Protein AF-T1C234-F1 (afdb_monomer_lite)

Secondary structure (DSSP, 8-state):
------TTHHHHHHHTTTSPP-PPPP-GGGSPBPTTS-TBTSS---TT-----S-HHHHHT-

Structure (mmCIF, N/CA/C/O backbone):
data_AF-T1C234-F1
#
_entry.id   AF-T1C234-F1
#
loop_
_atom_site.group_PDB
_atom_site.id
_atom_site.type_symbol
_atom_site.label_atom_id
_atom_site.label_alt_id
_atom_site.label_comp_id
_atom_site.label_asym_id
_atom_site.label_entity_id
_atom_site.label_seq_id
_atom_site.pdbx_PDB_ins_code
_atom_site.Cartn_x
_atom_site.Cartn_y
_atom_site.Cartn_z
_atom_site.occupancy
_atom_site.B_iso_or_equiv
_atom_site.auth_seq_id
_atom_site.auth_comp_id
_atom_site.auth_asym_id
_atom_site.auth_atom_id
_atom_site.pdbx_PDB_model_num
ATOM 1 N N . MET A 1 1 ? -15.343 -4.208 26.514 1.00 83.56 1 MET A N 1
ATOM 2 C CA . MET A 1 1 ? -13.918 -4.272 26.119 1.00 83.56 1 MET A CA 1
ATOM 3 C C . MET A 1 1 ? -13.365 -2.857 26.075 1.00 83.56 1 MET A C 1
ATOM 5 O O . MET A 1 1 ? -14.056 -2.009 25.519 1.00 83.56 1 MET A O 1
ATOM 9 N N . PRO A 1 2 ? -12.199 -2.569 26.674 1.00 92.00 2 PRO A N 1
ATOM 10 C CA . PRO A 1 2 ? -11.584 -1.247 26.576 1.00 92.00 2 PRO A CA 1
ATOM 11 C C . PRO A 1 2 ? -11.137 -0.960 25.135 1.00 92.00 2 PRO A C 1
ATOM 13 O O . PRO A 1 2 ? -10.705 -1.862 24.420 1.00 92.00 2 PRO A O 1
ATOM 16 N N . THR A 1 3 ? -11.243 0.300 24.708 1.00 93.75 3 THR A N 1
ATOM 17 C CA . THR A 1 3 ? -10.848 0.745 23.362 1.00 93.75 3 THR A CA 1
ATOM 18 C C . THR A 1 3 ? -10.021 2.021 23.440 1.00 93.75 3 THR A C 1
ATOM 20 O O . THR A 1 3 ? -10.411 2.951 24.144 1.00 93.75 3 THR A O 1
ATOM 23 N N . LEU A 1 4 ? -8.937 2.106 22.665 1.00 94.56 4 LEU A N 1
ATOM 24 C CA . LEU A 1 4 ? -8.155 3.336 22.524 1.00 94.56 4 LEU A CA 1
ATOM 25 C C . LEU A 1 4 ? -8.910 4.331 21.634 1.00 94.56 4 LEU A C 1
ATOM 27 O O . LEU A 1 4 ? -9.185 4.018 20.476 1.00 94.56 4 LEU A O 1
ATOM 31 N N . ASN A 1 5 ? -9.246 5.511 22.152 1.00 96.06 5 ASN A N 1
ATOM 32 C CA . ASN A 1 5 ? -9.911 6.578 21.400 1.00 96.06 5 ASN A CA 1
ATOM 33 C C . ASN A 1 5 ? -9.029 7.828 21.359 1.00 96.06 5 ASN A C 1
ATOM 35 O O . ASN A 1 5 ? -8.370 8.154 22.341 1.00 96.06 5 ASN A O 1
ATOM 39 N N . TRP A 1 6 ? -9.021 8.508 20.214 1.00 96.81 6 TRP A N 1
ATOM 40 C CA . TRP A 1 6 ? -8.259 9.734 19.982 1.00 96.81 6 TRP A CA 1
ATOM 41 C C . TRP A 1 6 ? -8.953 10.600 18.924 1.00 96.81 6 TRP A C 1
ATOM 43 O O . TRP A 1 6 ? -9.797 10.121 18.157 1.00 96.81 6 TRP A O 1
ATOM 53 N N . ILE A 1 7 ? -8.598 11.884 18.887 1.00 97.25 7 ILE A N 1
ATOM 54 C CA . ILE A 1 7 ? -9.120 12.848 17.912 1.00 97.25 7 ILE A CA 1
ATOM 55 C C . ILE A 1 7 ? -8.710 12.407 16.497 1.00 97.25 7 ILE A C 1
ATOM 57 O O . ILE A 1 7 ? -7.556 12.071 16.259 1.00 97.25 7 ILE A O 1
ATOM 61 N N . GLY A 1 8 ? -9.657 12.381 15.556 1.00 95.69 8 GLY A N 1
ATOM 62 C CA . GLY A 1 8 ? -9.401 11.997 14.159 1.00 95.69 8 GLY A CA 1
ATOM 63 C C . GLY A 1 8 ? -9.454 10.491 13.864 1.00 95.69 8 GLY A C 1
ATOM 64 O O . GLY A 1 8 ? -9.440 10.107 12.695 1.00 95.69 8 GLY A O 1
ATOM 65 N N . LYS A 1 9 ? -9.611 9.622 14.876 1.00 96.19 9 LYS A N 1
ATOM 66 C CA . LYS A 1 9 ? -9.723 8.160 14.693 1.00 96.19 9 LYS A CA 1
ATOM 67 C C . LYS A 1 9 ? -10.760 7.763 13.636 1.00 96.19 9 LYS A C 1
ATOM 69 O O . LYS A 1 9 ? -10.490 6.909 12.797 1.00 96.19 9 LYS A O 1
ATOM 74 N N . ALA A 1 10 ? -11.941 8.382 13.670 1.00 93.81 10 ALA A N 1
ATOM 75 C CA . ALA A 1 10 ? -13.039 8.044 12.765 1.00 93.81 10 ALA A CA 1
ATOM 76 C C . ALA A 1 10 ? -12.709 8.309 11.285 1.00 93.81 10 ALA A C 1
ATOM 78 O O . ALA A 1 10 ? -13.169 7.556 10.430 1.00 93.81 10 ALA A O 1
ATOM 79 N N . ALA A 1 11 ? -11.888 9.326 10.998 1.00 92.38 11 ALA A N 1
ATOM 80 C CA . ALA A 1 11 ? -11.441 9.638 9.643 1.00 92.38 11 ALA A CA 1
ATOM 81 C C . ALA A 1 11 ? -10.392 8.625 9.153 1.00 92.38 11 ALA A C 1
ATOM 83 O O . ALA A 1 11 ? -10.501 8.102 8.050 1.00 92.38 11 ALA A O 1
ATOM 84 N N . VAL A 1 12 ? -9.415 8.272 9.996 1.00 94.62 12 VAL A N 1
ATOM 85 C CA . VAL A 1 12 ? -8.302 7.390 9.597 1.00 94.62 12 VAL A CA 1
ATOM 86 C C . VAL A 1 12 ? -8.745 5.937 9.407 1.00 94.62 12 VAL A C 1
ATOM 88 O O . VAL A 1 12 ? -8.331 5.287 8.451 1.00 94.62 12 VAL A O 1
ATOM 91 N N . VAL A 1 13 ? -9.619 5.418 10.280 1.00 95.56 13 VAL A N 1
ATOM 92 C CA . VAL A 1 13 ? -9.994 3.987 10.293 1.00 95.56 13 VAL A CA 1
ATOM 93 C C . VAL A 1 13 ? -10.587 3.509 8.962 1.00 95.56 13 VAL A C 1
ATOM 95 O O . VAL A 1 13 ? -10.419 2.343 8.613 1.00 95.56 13 VAL A O 1
ATOM 98 N N . LYS A 1 14 ? -11.273 4.378 8.209 1.00 94.81 14 LYS A N 1
ATOM 99 C CA . LYS A 1 14 ? -11.870 4.026 6.909 1.00 94.81 14 LYS A CA 1
ATOM 100 C C . LYS A 1 14 ? -11.147 4.622 5.706 1.00 94.81 14 LYS A C 1
ATOM 102 O O . LYS A 1 14 ? -11.479 4.231 4.591 1.00 94.81 14 LYS A O 1
ATOM 107 N N . HIS A 1 15 ? -10.149 5.478 5.912 1.00 94.31 15 HIS A N 1
ATOM 108 C CA . HIS A 1 15 ? -9.466 6.179 4.826 1.00 94.31 15 HIS A CA 1
ATOM 109 C C . HIS A 1 15 ? -8.898 5.223 3.760 1.00 94.31 15 HIS A C 1
ATOM 111 O O . HIS A 1 15 ? -9.029 5.461 2.565 1.00 94.31 15 HIS A O 1
ATOM 117 N N . HIS A 1 16 ? -8.388 4.055 4.170 1.00 94.50 16 HIS A N 1
ATOM 118 C CA . HIS A 1 16 ? -7.883 3.030 3.248 1.00 94.50 16 HIS A CA 1
ATOM 119 C C . HIS A 1 16 ? -8.921 2.526 2.218 1.00 94.50 16 HIS A C 1
ATOM 121 O O . HIS A 1 16 ? -8.547 1.909 1.220 1.00 94.50 16 HIS A O 1
ATOM 127 N N . ARG A 1 17 ? -10.225 2.728 2.455 1.00 94.50 17 ARG A N 1
ATOM 128 C CA . ARG A 1 17 ? -11.303 2.356 1.523 1.00 94.50 17 ARG A CA 1
AT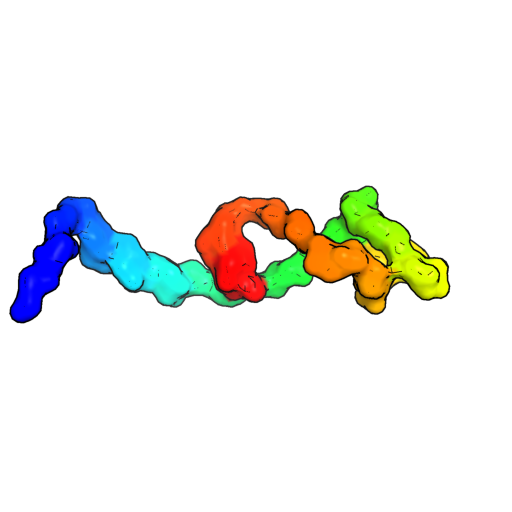OM 129 C C . ARG A 1 17 ? -11.505 3.383 0.414 1.00 94.50 17 ARG A C 1
ATOM 131 O O . ARG A 1 17 ? -12.019 3.020 -0.635 1.00 94.50 17 ARG A O 1
ATOM 138 N N . GLU A 1 18 ? -11.124 4.629 0.662 1.00 95.06 18 GLU A N 1
ATOM 139 C CA . GLU A 1 18 ? -11.244 5.742 -0.285 1.00 95.06 18 GLU A CA 1
ATOM 140 C C . GLU A 1 18 ? -10.061 5.774 -1.259 1.00 95.06 18 GLU A C 1
ATOM 142 O O . GLU A 1 18 ? -10.194 6.251 -2.381 1.00 95.06 18 GLU A O 1
ATOM 147 N N . VAL A 1 19 ? -8.915 5.221 -0.854 1.00 95.50 19 VAL A N 1
ATOM 148 C CA . VAL A 1 19 ? -7.746 5.049 -1.724 1.00 95.50 19 VAL A CA 1
ATOM 149 C C . VAL A 1 19 ? -8.036 3.941 -2.749 1.00 95.50 19 VAL A C 1
ATOM 151 O O . VAL A 1 19 ? -8.336 2.825 -2.328 1.00 95.50 19 VAL A O 1
ATOM 154 N N . PRO A 1 20 ? -7.974 4.173 -4.069 1.00 95.62 20 PRO A N 1
ATOM 155 C CA . PRO A 1 20 ? -8.219 3.134 -5.072 1.00 95.62 20 PRO A CA 1
ATOM 156 C C . PRO A 1 20 ? -7.060 2.129 -5.167 1.00 95.62 20 PRO A C 1
ATOM 158 O O . PRO A 1 20 ? -5.942 2.411 -4.737 1.00 95.62 20 PRO A O 1
ATOM 161 N N . PHE A 1 21 ? -7.332 0.956 -5.742 1.00 95.62 21 PHE A N 1
ATOM 162 C CA . PHE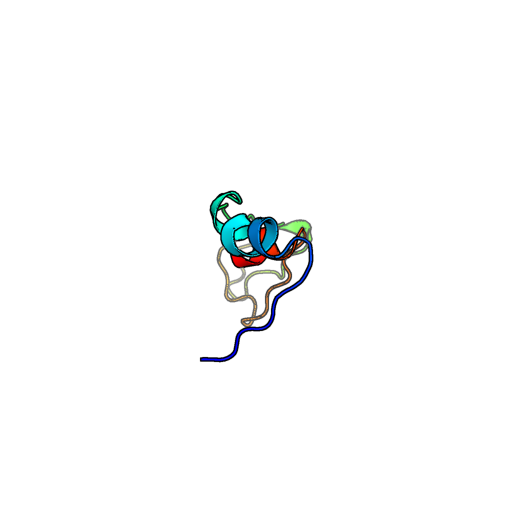 A 1 21 ? -6.272 0.058 -6.214 1.00 95.62 21 PHE A CA 1
ATOM 163 C C . PHE A 1 21 ? -5.661 0.637 -7.493 1.00 95.62 21 PHE A C 1
ATOM 165 O O . PHE A 1 21 ? -6.358 1.290 -8.273 1.00 95.62 21 PHE A O 1
ATOM 172 N N . ARG A 1 22 ? -4.368 0.407 -7.703 1.00 92.19 22 ARG A N 1
ATOM 173 C CA . ARG A 1 22 ? -3.625 0.893 -8.871 1.00 92.19 22 ARG A CA 1
ATOM 174 C C . ARG A 1 22 ? -2.615 -0.157 -9.301 1.00 92.19 22 ARG A C 1
ATOM 176 O O . ARG A 1 22 ? -2.151 -0.902 -8.460 1.00 92.19 22 ARG A O 1
ATOM 183 N N . LEU A 1 23 ? -2.251 -0.188 -10.573 1.00 92.88 23 LEU A N 1
ATOM 184 C CA . LEU A 1 23 ? -1.185 -1.077 -11.025 1.00 92.88 23 LEU A CA 1
ATOM 185 C C . LEU A 1 23 ? 0.185 -0.520 -10.618 1.00 92.88 23 LEU A C 1
ATOM 187 O O . LEU A 1 23 ? 0.375 0.698 -10.539 1.00 92.88 23 LEU A O 1
ATOM 191 N N . LEU A 1 24 ? 1.126 -1.424 -10.344 1.00 90.50 24 LEU A N 1
ATOM 19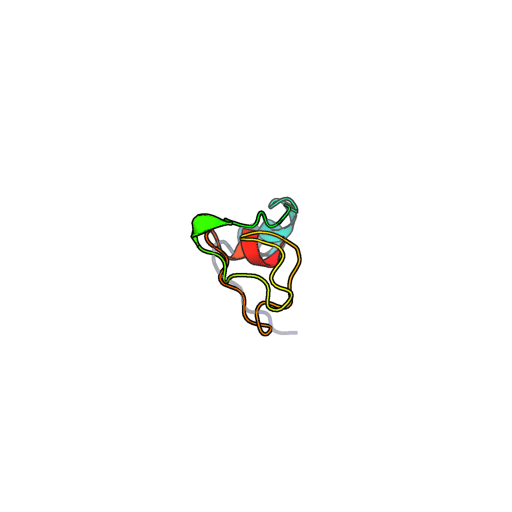2 C CA . LEU A 1 24 ? 2.543 -1.088 -10.271 1.00 90.50 24 LEU A CA 1
ATOM 193 C C . LEU A 1 24 ? 3.108 -1.072 -11.688 1.00 90.50 24 LEU A C 1
ATOM 195 O O . LEU A 1 24 ? 3.064 -2.084 -12.381 1.00 90.50 24 LEU A O 1
ATOM 199 N N . GLU A 1 25 ? 3.653 0.070 -12.087 1.00 87.75 25 GLU A N 1
ATOM 200 C CA . GLU A 1 25 ? 4.311 0.228 -13.380 1.00 87.75 25 GLU A CA 1
ATOM 201 C C . GLU A 1 25 ? 5.828 0.084 -13.194 1.00 87.75 25 GLU A C 1
ATOM 203 O O . GLU A 1 25 ? 6.404 0.796 -12.358 1.00 87.75 25 GLU A O 1
ATOM 208 N N . PRO A 1 26 ? 6.497 -0.819 -13.930 1.00 84.38 26 PRO A N 1
ATOM 209 C CA . PRO A 1 26 ? 7.947 -0.893 -13.909 1.00 84.38 26 PRO A CA 1
ATOM 210 C C . PRO A 1 26 ? 8.539 0.372 -14.535 1.00 84.38 26 PRO A C 1
ATOM 212 O O . PRO A 1 26 ? 7.983 0.947 -15.469 1.00 84.38 26 PRO A O 1
ATOM 215 N N . VAL A 1 27 ? 9.701 0.790 -14.037 1.00 88.00 27 VAL A N 1
ATOM 216 C CA . VAL A 1 27 ? 10.513 1.841 -14.664 1.00 88.00 27 VAL A CA 1
ATOM 217 C C . VAL A 1 27 ? 11.714 1.143 -15.288 1.00 88.00 27 VAL A C 1
ATOM 219 O O . VAL A 1 27 ? 12.653 0.820 -14.549 1.00 88.00 27 VAL A O 1
ATOM 222 N N . PRO A 1 28 ? 11.688 0.831 -16.600 1.00 81.75 28 PRO A N 1
ATOM 223 C CA . PRO A 1 28 ? 12.723 0.021 -17.232 1.00 81.75 28 PRO A CA 1
ATOM 224 C C . PRO A 1 28 ? 14.120 0.575 -16.961 1.00 81.75 28 PRO A C 1
ATOM 226 O O . PRO A 1 28 ? 14.992 -0.157 -16.514 1.00 81.75 28 PRO A O 1
ATOM 229 N N . GLU A 1 29 ? 14.316 1.885 -17.092 1.00 84.19 29 GLU A N 1
ATOM 230 C CA . GLU A 1 29 ? 15.615 2.553 -16.954 1.00 84.19 29 GLU A CA 1
ATOM 231 C C . GLU A 1 29 ? 16.258 2.386 -15.568 1.00 84.19 29 GLU A C 1
ATOM 233 O O . GLU A 1 29 ? 17.472 2.533 -15.433 1.00 84.19 29 GLU A O 1
ATOM 238 N N . LEU A 1 30 ? 15.452 2.101 -14.539 1.00 84.94 30 LEU A N 1
ATOM 239 C CA . LEU A 1 30 ? 15.894 1.886 -13.158 1.00 84.94 30 LEU A CA 1
ATOM 240 C C . LEU A 1 30 ? 15.824 0.415 -12.732 1.00 84.94 30 LEU A C 1
ATOM 242 O O . LEU A 1 30 ? 16.238 0.077 -11.621 1.00 84.94 30 LEU A O 1
ATOM 246 N N . SER A 1 31 ? 15.281 -0.450 -13.586 1.00 79.50 31 SER A N 1
ATOM 247 C CA . SER A 1 31 ? 15.133 -1.873 -13.309 1.00 79.50 31 SER A CA 1
ATOM 248 C C . SER A 1 31 ? 16.427 -2.615 -13.628 1.00 79.50 31 SER A C 1
ATOM 250 O O . SER A 1 31 ? 17.212 -2.217 -14.491 1.00 79.50 31 SER A O 1
ATOM 252 N N . LEU A 1 32 ? 16.664 -3.718 -12.920 1.00 74.75 32 LEU A N 1
ATOM 253 C CA . LEU A 1 32 ? 17.770 -4.611 -13.255 1.00 74.75 32 LEU A CA 1
ATOM 254 C C . LEU A 1 32 ? 17.525 -5.232 -14.644 1.00 74.75 32 LEU A C 1
ATOM 256 O O . LEU A 1 32 ? 16.376 -5.408 -15.035 1.00 74.75 32 LEU A O 1
ATOM 260 N N . PRO A 1 33 ? 18.567 -5.572 -15.416 1.00 69.06 33 PRO A N 1
ATOM 261 C CA . PRO A 1 33 ? 18.384 -6.344 -16.641 1.00 69.06 33 PRO A CA 1
ATOM 262 C C . PRO A 1 33 ? 17.857 -7.747 -16.308 1.00 69.06 33 PRO A C 1
ATOM 264 O O . PRO A 1 33 ? 18.273 -8.344 -15.311 1.00 69.06 33 PRO A O 1
ATOM 267 N N . SER A 1 34 ? 16.965 -8.286 -17.146 1.00 66.50 34 SER A N 1
ATOM 268 C CA . SER A 1 34 ? 16.432 -9.637 -16.943 1.00 66.50 34 SER A CA 1
ATOM 269 C C . SER A 1 34 ? 17.559 -10.686 -16.984 1.00 66.50 34 SER A C 1
ATOM 271 O O . SER A 1 34 ? 18.398 -10.641 -17.894 1.00 66.50 34 SER A O 1
ATOM 273 N N . PRO A 1 35 ? 17.590 -11.669 -16.060 1.00 60.66 35 PRO A N 1
ATOM 274 C CA . PRO A 1 35 ? 18.613 -12.716 -16.053 1.00 60.66 35 PRO A CA 1
ATOM 275 C C . PRO A 1 35 ? 18.573 -13.620 -17.299 1.00 60.66 35 PRO A C 1
ATOM 277 O O . PRO A 1 35 ? 19.573 -14.265 -17.610 1.00 60.66 35 PRO A O 1
ATOM 280 N N . SER A 1 36 ? 17.461 -13.647 -18.047 1.00 61.91 36 SER A N 1
ATOM 281 C CA . SER A 1 36 ? 17.340 -14.345 -19.338 1.00 61.91 36 SER A CA 1
ATOM 282 C C . SER A 1 36 ? 17.898 -13.554 -20.531 1.00 61.91 36 SER A C 1
ATOM 284 O O . SER A 1 36 ? 17.861 -14.046 -21.657 1.00 61.91 36 SER A O 1
ATOM 286 N N . GLY A 1 37 ? 18.414 -12.337 -20.322 1.00 55.16 37 GLY A N 1
ATOM 287 C CA . GLY A 1 37 ? 18.952 -11.488 -21.390 1.00 55.16 37 GLY A CA 1
ATOM 288 C C . GLY A 1 37 ? 17.887 -10.829 -22.272 1.00 55.16 37 GLY A C 1
ATOM 289 O O . GLY A 1 37 ? 18.230 -10.154 -23.245 1.00 55.16 37 GLY A O 1
ATOM 290 N N . SER A 1 38 ? 16.603 -10.981 -21.940 1.00 52.41 38 SER A N 1
ATOM 291 C CA . SER A 1 38 ? 15.505 -10.284 -22.604 1.00 52.41 38 SER A CA 1
ATOM 292 C C . SER A 1 38 ? 15.394 -8.850 -22.082 1.00 52.41 38 SER A C 1
ATOM 294 O O . SER A 1 38 ? 14.534 -8.519 -21.288 1.00 52.41 38 SER A O 1
ATOM 296 N N . GLY A 1 39 ? 16.311 -7.985 -22.515 1.00 52.81 39 GLY A N 1
ATOM 297 C CA . GLY A 1 39 ? 16.185 -6.532 -22.382 1.00 52.81 39 GLY A CA 1
ATOM 298 C C . GLY A 1 39 ? 16.038 -5.958 -20.962 1.00 52.81 39 GLY A C 1
ATOM 299 O O . GLY A 1 39 ? 16.109 -6.631 -19.934 1.00 52.81 39 GLY A O 1
ATOM 300 N N . VAL A 1 40 ? 15.890 -4.637 -20.937 1.00 50.53 40 VAL A N 1
ATOM 301 C CA . VAL A 1 40 ? 15.612 -3.831 -19.749 1.00 50.53 40 VAL A CA 1
ATOM 302 C C . VAL A 1 40 ? 14.096 -3.620 -19.715 1.00 50.53 40 VAL A C 1
ATOM 304 O O . VAL A 1 40 ? 13.557 -3.030 -20.649 1.00 50.53 40 VAL A O 1
ATOM 307 N N . GLY A 1 41 ? 13.408 -4.127 -18.688 1.00 51.91 41 GLY A N 1
ATOM 308 C CA . GLY A 1 41 ? 11.953 -3.978 -18.531 1.00 51.91 41 GLY A CA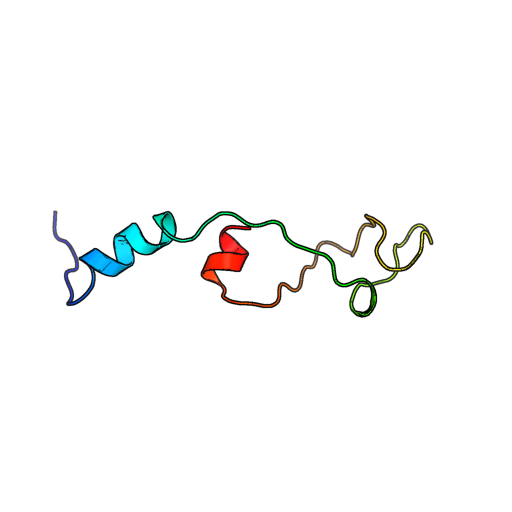 1
ATOM 309 C C . GLY A 1 41 ? 11.075 -5.136 -19.034 1.00 51.91 41 GLY A C 1
ATOM 310 O O . GLY A 1 41 ? 9.867 -4.952 -19.127 1.00 51.91 41 GLY A O 1
ATOM 311 N N . ASP A 1 42 ? 11.638 -6.307 -19.345 1.00 51.91 42 ASP A N 1
ATOM 312 C CA . ASP A 1 42 ? 10.853 -7.539 -19.551 1.00 51.91 42 ASP A CA 1
ATOM 313 C C . ASP A 1 42 ? 10.532 -8.201 -18.197 1.00 51.91 42 ASP A C 1
ATOM 315 O O . ASP A 1 42 ? 11.274 -7.995 -17.238 1.00 51.91 42 ASP A O 1
ATOM 319 N N . GLU A 1 43 ? 9.453 -8.979 -18.065 1.00 56.34 43 GLU A N 1
ATOM 320 C CA . GLU A 1 43 ? 9.105 -9.683 -16.812 1.00 56.34 43 GLU A CA 1
ATOM 321 C C . GLU A 1 43 ? 10.156 -10.765 -16.474 1.00 56.34 43 GLU A C 1
ATOM 323 O O . GLU A 1 43 ? 10.001 -11.948 -16.770 1.00 56.34 43 GLU A O 1
ATOM 328 N N . GLY A 1 44 ? 11.277 -10.346 -15.886 1.00 54.56 44 GLY A N 1
ATOM 329 C CA . GLY A 1 44 ? 12.386 -11.191 -15.461 1.00 54.56 44 GLY A CA 1
ATOM 330 C C . GLY A 1 44 ? 12.456 -11.335 -13.944 1.00 54.56 44 GLY A C 1
ATOM 331 O O . GLY A 1 44 ? 11.995 -10.478 -13.194 1.00 54.56 44 GLY A O 1
ATOM 332 N N . ASP A 1 45 ? 13.064 -12.424 -13.474 1.00 59.06 45 ASP A N 1
ATOM 333 C CA . ASP A 1 45 ? 13.332 -12.648 -12.052 1.00 59.06 45 ASP A CA 1
ATOM 334 C C . ASP A 1 45 ? 14.381 -11.641 -11.542 1.00 59.06 45 ASP A C 1
ATOM 336 O O . ASP A 1 45 ? 15.588 -11.870 -11.606 1.00 59.06 45 ASP A O 1
ATOM 340 N N . TYR A 1 46 ? 13.915 -10.489 -11.054 1.00 61.59 46 TYR A N 1
ATOM 341 C CA . TYR A 1 46 ? 14.741 -9.409 -10.503 1.00 61.59 46 TYR A CA 1
ATOM 342 C C . TYR A 1 46 ? 15.330 -9.729 -9.110 1.00 61.59 46 TYR A C 1
ATOM 344 O O . TYR A 1 46 ? 15.724 -8.825 -8.369 1.00 61.59 46 TYR A O 1
ATOM 352 N N . GLY A 1 47 ? 15.394 -11.008 -8.719 1.00 62.38 47 GLY A N 1
ATOM 353 C CA . GLY A 1 47 ? 15.983 -11.447 -7.452 1.00 62.38 47 GLY A CA 1
ATOM 354 C C . GLY A 1 47 ? 15.081 -11.230 -6.233 1.00 62.38 47 GLY A C 1
ATOM 355 O O . GLY A 1 47 ? 15.582 -11.058 -5.123 1.00 62.38 47 GLY A O 1
ATOM 356 N N . GLY A 1 48 ? 13.758 -11.212 -6.429 1.00 74.00 48 GLY A N 1
ATOM 357 C CA . GLY A 1 48 ? 12.746 -11.142 -5.363 1.00 74.00 48 GLY A CA 1
ATOM 358 C C . GLY A 1 48 ? 12.648 -9.816 -4.592 1.00 74.00 48 GLY A C 1
ATOM 359 O O . GLY A 1 48 ? 11.783 -9.686 -3.726 1.00 74.00 48 GLY A O 1
ATOM 360 N N . ASN A 1 49 ? 13.495 -8.830 -4.895 1.00 84.06 49 ASN A N 1
ATOM 361 C CA . ASN A 1 49 ? 13.488 -7.513 -4.256 1.00 84.06 49 ASN A CA 1
ATOM 362 C C . ASN A 1 49 ? 12.742 -6.482 -5.118 1.00 84.06 49 ASN A C 1
ATOM 364 O O . ASN A 1 49 ? 12.863 -6.493 -6.340 1.00 84.06 49 ASN A O 1
ATOM 368 N N . LEU A 1 50 ? 12.019 -5.551 -4.482 1.00 87.00 50 LEU A N 1
ATOM 369 C CA . LEU A 1 50 ? 11.244 -4.505 -5.158 1.00 87.00 50 LEU A CA 1
ATOM 370 C C . LEU A 1 50 ? 11.418 -3.149 -4.461 1.00 87.00 50 LEU A C 1
ATOM 372 O O . LEU A 1 50 ? 11.321 -3.054 -3.237 1.00 87.00 50 LEU A O 1
ATOM 376 N N . ILE A 1 51 ? 11.616 -2.091 -5.249 1.00 90.50 51 ILE A N 1
ATOM 377 C CA . ILE A 1 51 ? 11.560 -0.699 -4.789 1.00 90.50 51 ILE A CA 1
ATOM 378 C C . ILE A 1 51 ? 10.345 -0.049 -5.449 1.00 90.50 51 ILE A C 1
ATOM 380 O O . ILE A 1 51 ? 10.289 0.061 -6.669 1.00 90.50 51 ILE A O 1
ATOM 384 N N . VAL A 1 52 ? 9.379 0.392 -4.641 1.00 92.94 52 VAL A N 1
ATOM 385 C CA . VAL A 1 52 ? 8.176 1.087 -5.120 1.00 92.94 52 VAL A CA 1
ATOM 386 C C . VAL A 1 52 ? 8.256 2.554 -4.727 1.00 92.94 52 VAL A C 1
ATOM 388 O O . VAL A 1 52 ? 8.346 2.884 -3.545 1.00 92.94 52 VAL A O 1
ATOM 391 N N . GLN A 1 53 ? 8.194 3.446 -5.711 1.00 94.19 53 GLN A N 1
ATOM 392 C CA . GLN A 1 53 ? 8.173 4.884 -5.468 1.00 94.19 53 GLN A CA 1
ATOM 393 C C . GLN A 1 53 ? 6.737 5.388 -5.265 1.00 94.19 53 GLN A C 1
ATOM 395 O O . GLN A 1 53 ? 5.857 5.157 -6.093 1.00 94.19 53 GLN A O 1
ATOM 400 N N . GLY A 1 54 ? 6.507 6.143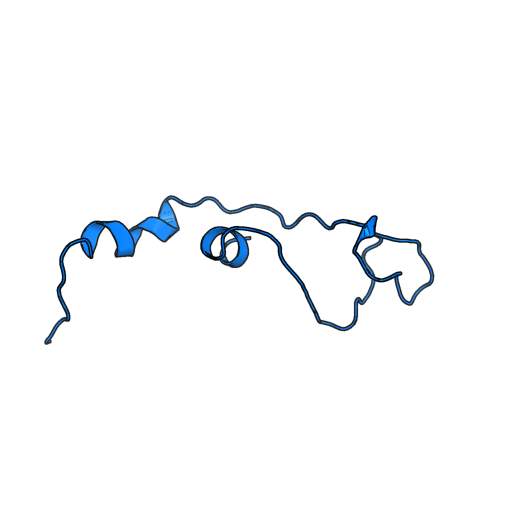 -4.188 1.00 93.56 54 GLY A N 1
ATOM 401 C CA . GLY A 1 54 ? 5.270 6.894 -3.975 1.00 93.56 54 GLY A CA 1
ATOM 402 C C . GLY A 1 54 ? 4.777 6.878 -2.533 1.00 93.56 54 GLY A C 1
ATOM 403 O O . GLY A 1 54 ? 5.482 6.462 -1.617 1.00 93.56 54 GLY A O 1
ATOM 404 N N . ASP A 1 55 ? 3.541 7.341 -2.346 1.00 96.62 55 ASP A N 1
ATOM 405 C CA . ASP A 1 55 ? 2.830 7.218 -1.075 1.00 96.62 55 ASP A CA 1
ATOM 406 C C . ASP A 1 55 ? 2.668 5.740 -0.680 1.00 96.62 55 ASP A C 1
ATOM 408 O O . ASP A 1 55 ? 2.294 4.896 -1.504 1.00 96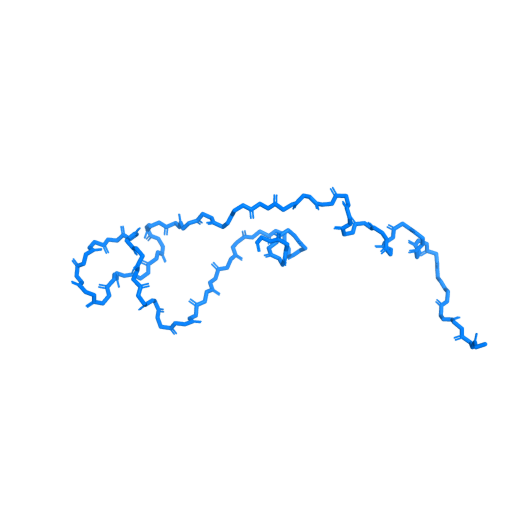.62 55 ASP A O 1
ATOM 412 N N . ASN A 1 56 ? 2.956 5.431 0.585 1.00 96.06 56 ASN A N 1
ATOM 413 C CA . ASN A 1 56 ? 3.020 4.056 1.069 1.00 96.06 56 ASN A CA 1
ATOM 414 C C . ASN A 1 56 ? 1.646 3.375 1.111 1.00 96.06 56 ASN A C 1
ATOM 416 O O . ASN A 1 56 ? 1.557 2.191 0.801 1.00 96.06 56 ASN A O 1
ATOM 420 N N . LEU A 1 57 ? 0.571 4.097 1.432 1.00 96.12 57 LEU A N 1
ATOM 421 C CA . LEU A 1 57 ? -0.774 3.535 1.467 1.00 96.12 57 LEU A CA 1
ATOM 422 C C . LEU A 1 57 ? -1.219 3.152 0.058 1.00 96.12 57 LEU A C 1
ATOM 424 O O . LEU A 1 57 ? -1.802 2.090 -0.134 1.00 96.12 57 LEU A O 1
ATOM 428 N N . HIS A 1 58 ? -0.881 3.968 -0.937 1.00 95.44 58 HIS A N 1
ATOM 429 C CA . HIS A 1 58 ? -1.154 3.625 -2.324 1.00 95.44 58 HIS A CA 1
ATOM 430 C C . HIS A 1 58 ? -0.248 2.498 -2.848 1.00 95.44 58 HIS A C 1
ATOM 432 O O . HIS A 1 58 ? -0.667 1.751 -3.724 1.00 95.44 58 HIS A O 1
ATOM 438 N N . ALA A 1 59 ? 0.996 2.375 -2.370 1.00 95.12 59 ALA A N 1
ATOM 439 C CA . ALA A 1 59 ? 1.897 1.279 -2.746 1.00 95.12 59 ALA A CA 1
ATOM 440 C C . ALA A 1 59 ? 1.457 -0.064 -2.142 1.00 95.12 59 ALA A C 1
ATOM 442 O O . ALA A 1 59 ? 1.491 -1.080 -2.819 1.00 95.12 59 ALA A O 1
ATOM 443 N N . LEU A 1 60 ? 0.980 -0.061 -0.895 1.00 95.38 60 LEU A N 1
ATOM 444 C CA . LEU A 1 60 ? 0.442 -1.248 -0.219 1.00 95.38 60 LEU A CA 1
ATOM 445 C C . LEU A 1 60 ? -0.915 -1.700 -0.777 1.00 95.38 60 LEU A C 1
ATOM 447 O O . LEU A 1 60 ? -1.338 -2.826 -0.528 1.00 95.38 60 LEU A O 1
ATOM 451 N N . LYS A 1 61 ? -1.621 -0.805 -1.475 1.00 95.62 61 LYS A N 1
ATOM 452 C CA . LYS A 1 61 ? -2.887 -1.082 -2.162 1.00 95.62 61 LYS A CA 1
ATOM 453 C C . LYS A 1 61 ? -2.722 -1.337 -3.661 1.00 95.62 61 LYS A C 1
ATOM 455 O O . LYS A 1 61 ? -3.739 -1.408 -4.345 1.00 95.62 61 LYS A O 1
ATOM 460 N N . ALA A 1 62 ? -1.498 -1.384 -4.170 1.00 90.06 62 ALA A N 1
ATOM 461 C CA . ALA A 1 62 ? -1.252 -1.693 -5.570 1.00 90.06 62 ALA A CA 1
ATOM 462 C C . ALA A 1 62 ? -1.271 -3.209 -5.813 1.00 90.06 62 ALA A C 1
ATOM 464 O O . ALA A 1 62 ? -0.891 -3.948 -4.876 1.00 90.06 62 ALA A O 1
#

Radius of gyration: 18.31 Å; chains: 1; bounding box: 33×27×49 Å

Organism: NCBI:txid410659

pLDDT: mean 83.33, std 15.52, range [50.53, 97.25]

Sequence (62 aa):
MPTLNWIGKAAVVKHHREVPFRLLEPVPELSLPSPSGSGVGDEGDYGGNLIVQGDNLHALKA

Foldseek 3Di:
DDDDDDPCCVVPVCVLVVQAADDQDDDQVPADQAPVNPHRRDPHCSPPDDDGDDDPSRVVRD